Protein AF-A0A7C6YFM4-F1 (afdb_monomer_lite)

pLDDT: mean 79.17, std 11.99, range [54.34, 95.88]

Structure (mmCIF, N/CA/C/O backbone):
data_AF-A0A7C6YFM4-F1
#
_entry.id   AF-A0A7C6YFM4-F1
#
loop_
_atom_site.group_PDB
_atom_site.id
_atom_site.type_symbol
_atom_site.label_atom_id
_atom_site.label_alt_id
_atom_site.label_comp_id
_atom_site.label_asym_id
_atom_site.label_entity_id
_atom_site.label_seq_id
_atom_site.pdbx_PDB_ins_code
_atom_site.Cartn_x
_atom_site.Cartn_y
_atom_site.Cartn_z
_atom_site.occupancy
_atom_site.B_iso_or_equiv
_atom_site.auth_seq_id
_atom_site.auth_comp_id
_atom_site.auth_asym_id
_atom_site.auth_atom_id
_atom_site.pdbx_PDB_model_num
ATOM 1 N N . MET A 1 1 ? -2.922 2.685 -24.965 1.00 77.38 1 MET A N 1
ATOM 2 C CA . MET A 1 1 ? -1.924 2.985 -23.912 1.00 77.38 1 MET A CA 1
ATOM 3 C C . MET A 1 1 ? -2.542 3.656 -22.693 1.00 77.38 1 MET A C 1
ATOM 5 O O . MET A 1 1 ? -2.455 3.067 -21.629 1.00 77.38 1 MET A O 1
ATOM 9 N N . LEU A 1 2 ? -3.219 4.806 -22.824 1.00 85.06 2 LEU A N 1
ATOM 10 C CA . LEU A 1 2 ? -3.796 5.520 -21.669 1.00 85.06 2 LEU A CA 1
ATOM 11 C C . LEU A 1 2 ? -4.734 4.642 -20.815 1.00 85.06 2 LEU A C 1
ATOM 13 O O . LEU A 1 2 ? -4.562 4.576 -19.606 1.00 85.06 2 LEU A O 1
ATOM 17 N N . ALA A 1 3 ? -5.631 3.884 -21.460 1.00 91.25 3 ALA A N 1
ATOM 18 C CA . ALA A 1 3 ? -6.562 2.968 -20.791 1.00 91.25 3 ALA A CA 1
ATOM 19 C C . ALA A 1 3 ? -5.874 1.858 -19.964 1.00 91.25 3 ALA A C 1
ATOM 21 O O . ALA A 1 3 ? -6.393 1.424 -18.937 1.00 91.25 3 ALA A O 1
ATOM 22 N N . LEU A 1 4 ? -4.693 1.402 -20.399 1.00 92.81 4 LEU A N 1
ATOM 23 C CA . LEU A 1 4 ? -3.920 0.382 -19.688 1.00 92.81 4 LEU A CA 1
ATOM 24 C C . LEU A 1 4 ? -3.299 0.972 -18.418 1.00 92.81 4 LEU A C 1
ATOM 26 O O . LEU A 1 4 ? -3.409 0.383 -17.347 1.00 92.81 4 LEU A O 1
ATOM 30 N N . TYR A 1 5 ? -2.693 2.159 -18.529 1.00 91.00 5 TYR A N 1
ATOM 31 C CA . TYR A 1 5 ? -2.114 2.853 -17.379 1.00 91.00 5 TYR A CA 1
ATOM 32 C C . TYR A 1 5 ? -3.179 3.201 -16.342 1.00 91.00 5 TYR A C 1
ATOM 34 O O . TYR A 1 5 ? -2.959 2.986 -15.154 1.00 91.00 5 TYR A O 1
ATOM 42 N N . THR A 1 6 ? -4.359 3.652 -16.779 1.00 92.12 6 THR A N 1
ATOM 43 C CA . THR A 1 6 ? -5.478 3.904 -15.865 1.00 92.12 6 THR A CA 1
ATOM 44 C C . THR A 1 6 ? -5.949 2.629 -15.174 1.00 92.12 6 THR A C 1
ATOM 46 O O . THR A 1 6 ? -6.202 2.661 -13.974 1.00 92.12 6 THR A O 1
ATOM 49 N N . ALA A 1 7 ? -6.023 1.499 -15.888 1.00 94.00 7 ALA A N 1
ATOM 50 C CA . ALA A 1 7 ? -6.418 0.221 -15.297 1.00 94.00 7 ALA A CA 1
ATOM 51 C C . ALA A 1 7 ? -5.399 -0.274 -14.255 1.00 94.00 7 ALA A C 1
ATOM 53 O O . ALA A 1 7 ? -5.797 -0.717 -13.180 1.00 94.00 7 ALA A O 1
ATOM 54 N N . LEU A 1 8 ? -4.096 -0.147 -14.533 1.00 91.12 8 LEU A N 1
ATOM 55 C CA . LEU A 1 8 ? -3.034 -0.507 -13.585 1.00 91.12 8 LEU A CA 1
ATOM 56 C C . LEU A 1 8 ? -3.071 0.360 -12.323 1.00 91.12 8 LEU A C 1
ATOM 58 O O . LEU A 1 8 ? -2.930 -0.154 -11.216 1.00 91.12 8 LEU A O 1
ATOM 62 N N . LEU A 1 9 ? -3.276 1.667 -12.488 1.00 90.19 9 LEU A N 1
ATOM 63 C CA . LEU A 1 9 ? -3.352 2.605 -11.370 1.00 90.19 9 LEU A CA 1
ATOM 64 C C . LEU A 1 9 ? -4.581 2.302 -10.500 1.00 90.19 9 LEU A C 1
ATOM 66 O O . LEU A 1 9 ? -4.476 2.254 -9.276 1.00 90.19 9 LEU A O 1
ATOM 70 N N . LEU A 1 10 ? -5.722 1.997 -11.126 1.00 90.94 10 LEU A N 1
ATOM 71 C CA . LEU A 1 10 ? -6.927 1.570 -10.417 1.00 90.94 10 LEU A CA 1
ATOM 72 C C . LEU A 1 10 ? -6.698 0.259 -9.650 1.00 90.94 10 LEU A C 1
ATOM 74 O O . LEU A 1 10 ? -7.054 0.163 -8.478 1.00 90.94 10 LEU A O 1
ATOM 78 N N . ALA A 1 11 ? -6.055 -0.726 -10.281 1.00 90.75 11 ALA A N 1
ATOM 79 C CA . ALA A 1 11 ? -5.723 -1.997 -9.646 1.00 90.75 11 ALA A CA 1
ATOM 80 C C . ALA A 1 11 ? -4.788 -1.811 -8.439 1.00 90.75 11 ALA A C 1
ATOM 82 O O . ALA A 1 11 ? -5.011 -2.430 -7.399 1.00 90.75 11 ALA A O 1
ATOM 83 N N . LEU A 1 12 ? -3.793 -0.922 -8.540 1.00 87.94 12 LEU A N 1
ATOM 84 C CA . LEU A 1 12 ? -2.891 -0.585 -7.436 1.00 87.94 12 LEU A CA 1
ATOM 85 C C . LEU A 1 12 ? -3.651 0.038 -6.256 1.00 87.94 12 LEU A C 1
ATOM 87 O O . LEU A 1 12 ? -3.443 -0.360 -5.110 1.00 87.94 12 LEU A O 1
ATOM 91 N N . LEU A 1 13 ? -4.559 0.979 -6.531 1.00 87.38 13 LEU A N 1
ATOM 92 C CA . LEU A 1 13 ? -5.388 1.610 -5.501 1.00 87.38 13 LEU A CA 1
ATOM 93 C C . LEU A 1 13 ? -6.337 0.604 -4.841 1.00 87.38 13 LEU A C 1
ATOM 95 O O . LEU A 1 13 ? -6.453 0.591 -3.616 1.00 87.38 13 LEU A O 1
ATOM 99 N N . CYS A 1 14 ? -6.970 -0.275 -5.622 1.00 86.94 14 CYS A N 1
ATOM 100 C CA . CYS A 1 14 ? -7.800 -1.354 -5.090 1.00 86.94 14 CYS A CA 1
ATOM 101 C C . CYS A 1 14 ? -6.983 -2.306 -4.208 1.00 86.94 14 CYS A C 1
ATOM 103 O O . CYS A 1 14 ? -7.410 -2.616 -3.097 1.00 86.94 14 CYS A O 1
ATOM 105 N N . ALA A 1 15 ? -5.793 -2.717 -4.653 1.00 86.88 15 ALA A N 1
ATOM 106 C CA . ALA A 1 15 ? -4.903 -3.573 -3.875 1.00 86.88 15 ALA A CA 1
ATOM 107 C C . ALA A 1 15 ? -4.505 -2.908 -2.548 1.00 86.88 15 ALA A C 1
ATOM 109 O O . ALA A 1 15 ? -4.650 -3.522 -1.4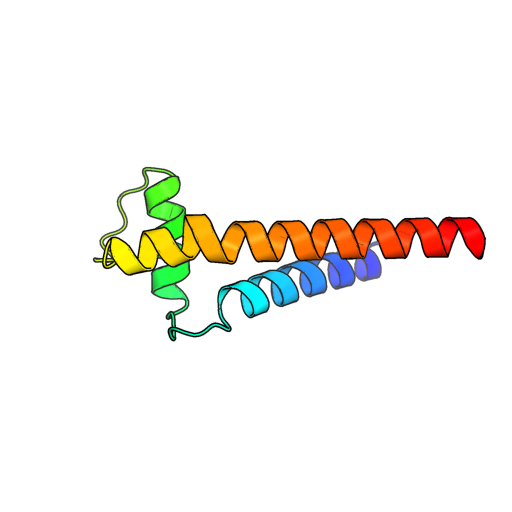90 1.00 86.88 15 ALA A O 1
ATOM 110 N N . ALA A 1 16 ? -4.100 -1.634 -2.576 1.00 83.19 16 ALA A N 1
ATOM 111 C CA . ALA A 1 16 ? -3.772 -0.875 -1.371 1.00 83.19 16 ALA A CA 1
ATOM 112 C C . ALA A 1 16 ? -4.975 -0.762 -0.418 1.00 83.19 16 ALA A C 1
ATOM 114 O O . ALA A 1 16 ? -4.842 -1.034 0.774 1.00 83.19 16 ALA A O 1
ATOM 115 N N . ALA A 1 17 ? -6.166 -0.446 -0.937 1.00 80.75 17 ALA A N 1
ATOM 116 C CA . ALA A 1 17 ? -7.388 -0.370 -0.140 1.00 80.75 17 ALA A CA 1
ATOM 117 C C . ALA A 1 17 ? -7.734 -1.719 0.512 1.00 80.75 17 ALA A C 1
ATOM 119 O O . ALA A 1 17 ? -8.046 -1.766 1.705 1.00 80.75 17 ALA A O 1
ATOM 120 N N . THR A 1 18 ? -7.624 -2.827 -0.230 1.00 81.19 18 THR A N 1
ATOM 121 C CA . THR A 1 18 ? -7.836 -4.171 0.330 1.00 81.19 18 THR A CA 1
ATOM 122 C C . THR A 1 18 ? -6.778 -4.538 1.365 1.00 81.19 18 THR A C 1
ATOM 124 O O . THR A 1 18 ? -7.134 -5.071 2.410 1.00 81.19 18 THR A O 1
ATOM 127 N N . ALA A 1 19 ? -5.509 -4.188 1.150 1.00 80.62 19 ALA A N 1
ATOM 128 C CA . ALA A 1 19 ? -4.426 -4.470 2.090 1.00 80.62 19 ALA A CA 1
ATOM 129 C C . ALA A 1 19 ? -4.564 -3.690 3.410 1.00 80.62 19 ALA A C 1
ATOM 131 O O . ALA A 1 19 ? -4.209 -4.201 4.468 1.00 80.62 19 ALA A O 1
ATOM 132 N N . ILE A 1 20 ? -5.111 -2.470 3.369 1.00 76.00 20 ILE A N 1
ATOM 133 C CA . ILE A 1 20 ? -5.423 -1.689 4.578 1.00 76.00 20 ILE A CA 1
ATOM 134 C C . ILE A 1 20 ? -6.644 -2.283 5.306 1.00 76.00 20 ILE A C 1
ATOM 136 O O . ILE A 1 20 ? -6.668 -2.356 6.541 1.00 76.00 20 ILE A O 1
ATOM 140 N N . SER A 1 21 ? -7.646 -2.727 4.539 1.00 70.75 21 SER A N 1
ATOM 141 C CA . SER A 1 21 ? -8.917 -3.252 5.059 1.00 70.75 21 SER A CA 1
ATOM 142 C C . SER A 1 21 ? -8.781 -4.653 5.669 1.00 70.75 21 SER A C 1
ATOM 144 O O . SER A 1 21 ? -9.372 -4.937 6.711 1.00 70.75 21 SER A O 1
ATOM 146 N N . VAL A 1 22 ? -7.976 -5.527 5.060 1.00 70.81 22 VAL A N 1
ATOM 147 C CA . VAL A 1 22 ? -7.746 -6.902 5.518 1.00 70.81 22 VAL A CA 1
ATOM 148 C C . VAL A 1 22 ? -6.674 -6.906 6.612 1.00 70.81 22 VAL A C 1
ATOM 150 O O . VAL A 1 22 ? -5.497 -6.667 6.360 1.00 70.81 22 VAL A O 1
ATOM 153 N N . GLY A 1 23 ? -7.070 -7.196 7.852 1.00 62.28 23 GLY A N 1
ATOM 154 C CA . GLY A 1 23 ? -6.146 -7.334 8.978 1.00 62.28 23 GLY A CA 1
ATOM 155 C C . GLY A 1 23 ? -6.816 -7.892 10.233 1.00 62.28 23 GLY A C 1
ATOM 156 O O . GLY A 1 23 ? -8.020 -8.116 10.249 1.00 62.28 23 GLY A O 1
ATOM 157 N N . ALA A 1 24 ? -6.030 -8.094 11.297 1.00 54.34 24 ALA A N 1
ATOM 158 C CA . ALA A 1 24 ? -6.431 -8.805 12.523 1.00 54.34 24 ALA A CA 1
ATOM 159 C C . ALA A 1 24 ? -7.652 -8.221 13.267 1.00 54.34 24 ALA A C 1
ATOM 161 O O . ALA A 1 24 ? -8.273 -8.904 14.071 1.00 54.34 24 ALA A O 1
ATOM 162 N N . VAL A 1 25 ? -7.997 -6.964 12.985 1.00 60.09 25 VAL A N 1
ATOM 163 C CA . VAL A 1 25 ? -9.210 -6.298 13.473 1.00 60.09 25 VAL A CA 1
ATOM 164 C C . VAL A 1 25 ? -10.059 -5.938 12.253 1.00 60.09 25 VAL A C 1
ATOM 166 O O . VAL A 1 25 ? -9.511 -5.295 11.347 1.00 60.09 25 VAL A O 1
ATOM 169 N N . PRO A 1 26 ? -11.344 -6.332 12.200 1.00 62.00 26 PRO A N 1
ATOM 170 C CA . PRO A 1 26 ? -12.244 -5.897 11.145 1.00 62.00 26 PRO A CA 1
ATOM 171 C C . PRO A 1 26 ? -12.465 -4.389 11.286 1.00 62.00 26 PRO A C 1
ATOM 173 O O . PRO A 1 26 ? -12.966 -3.923 12.307 1.00 62.00 26 PRO A O 1
ATOM 176 N N . PHE A 1 27 ? -12.055 -3.636 10.270 1.00 64.50 27 PHE A N 1
ATOM 177 C CA . PHE A 1 27 ? -12.338 -2.210 10.155 1.00 64.50 27 PHE A CA 1
ATOM 178 C C . PHE A 1 27 ? -13.412 -2.012 9.092 1.00 64.50 27 PHE A C 1
ATOM 180 O O . PHE A 1 27 ? -13.308 -2.547 7.987 1.00 64.50 27 PHE A O 1
ATOM 187 N N . SER A 1 28 ? -14.434 -1.223 9.403 1.00 69.62 28 SER A N 1
ATOM 188 C CA . SER A 1 28 ? -15.379 -0.761 8.388 1.00 69.62 28 SER A CA 1
ATOM 189 C C . SER A 1 28 ? -14.709 0.286 7.495 1.00 69.62 28 SER A C 1
ATOM 191 O O . SER A 1 28 ? -13.967 1.134 7.982 1.00 69.62 28 SER A O 1
ATOM 193 N N . PHE A 1 29 ? -15.027 0.317 6.197 1.00 65.69 29 PHE A N 1
ATOM 194 C CA . PHE A 1 29 ? -14.524 1.352 5.272 1.00 65.69 29 PHE A CA 1
ATOM 195 C C . PHE A 1 29 ? -14.743 2.790 5.789 1.00 65.69 29 PHE A C 1
ATOM 197 O O . PHE A 1 29 ? -13.938 3.683 5.531 1.00 65.69 29 PHE A O 1
ATOM 204 N N . ARG A 1 30 ? -15.805 3.001 6.578 1.00 65.62 30 ARG A N 1
ATOM 205 C CA . ARG A 1 30 ? -16.132 4.270 7.246 1.00 65.62 30 ARG A CA 1
ATOM 206 C C . ARG A 1 30 ? -15.120 4.671 8.326 1.00 65.62 30 ARG A C 1
ATOM 208 O O . ARG A 1 30 ? -14.813 5.849 8.460 1.00 65.62 30 ARG A O 1
ATOM 215 N N . GLU A 1 31 ? -14.593 3.696 9.060 1.00 67.50 31 GLU A N 1
ATOM 216 C CA . GLU A 1 31 ? -13.583 3.887 10.106 1.00 67.50 31 GLU A CA 1
ATOM 217 C C . GLU A 1 31 ? -12.215 4.233 9.501 1.00 67.50 31 GLU A C 1
ATOM 219 O O . GLU A 1 31 ? -11.515 5.108 10.002 1.00 67.50 31 GLU A O 1
ATOM 224 N N . ILE A 1 32 ? -11.868 3.602 8.372 1.00 70.00 32 ILE A N 1
ATOM 225 C CA . ILE A 1 32 ? -10.638 3.885 7.614 1.00 70.00 32 ILE A CA 1
ATOM 226 C C . ILE A 1 32 ? -10.661 5.324 7.081 1.00 70.00 32 ILE A C 1
ATOM 228 O O . ILE A 1 32 ? -9.691 6.062 7.244 1.00 70.00 32 ILE A O 1
ATOM 232 N N . GLY A 1 33 ? -11.786 5.738 6.485 1.00 66.75 33 GLY A N 1
ATOM 233 C CA . GLY A 1 33 ? -11.983 7.116 6.029 1.00 66.75 33 GLY A CA 1
ATOM 234 C C . GLY A 1 33 ? -11.934 8.123 7.181 1.00 66.75 33 GLY A C 1
ATOM 235 O O . GLY A 1 33 ? -11.254 9.138 7.067 1.00 66.75 33 GLY A O 1
ATOM 236 N N . GLY A 1 34 ? -12.581 7.812 8.311 1.00 70.25 34 GLY A N 1
ATOM 237 C CA . GLY A 1 34 ? -12.536 8.636 9.523 1.00 70.25 34 GLY A CA 1
ATOM 238 C C . GLY A 1 34 ? -11.116 8.829 10.064 1.00 70.25 34 GLY A C 1
ATOM 239 O O . GLY A 1 34 ? -10.730 9.956 10.350 1.00 70.25 34 GLY A O 1
ATOM 240 N N . ALA A 1 35 ? -10.303 7.767 10.112 1.00 71.06 35 ALA A N 1
ATOM 241 C CA . ALA A 1 35 ? -8.909 7.845 10.557 1.00 71.06 35 ALA A CA 1
ATOM 242 C C . ALA A 1 35 ? -8.041 8.748 9.661 1.00 71.06 35 ALA A C 1
ATOM 244 O O . ALA A 1 35 ? -7.194 9.483 10.168 1.00 71.06 35 ALA A O 1
ATOM 245 N N . PHE A 1 36 ? -8.255 8.709 8.340 1.00 71.00 36 PHE A N 1
ATOM 246 C CA . PHE A 1 36 ? -7.556 9.579 7.389 1.00 71.00 36 PHE A CA 1
ATOM 247 C C . PHE A 1 36 ? -8.025 11.036 7.466 1.00 71.00 36 PHE A C 1
ATOM 249 O O . PHE A 1 36 ? -7.194 11.939 7.382 1.00 71.00 36 PHE A O 1
ATOM 256 N N . LEU A 1 37 ? -9.331 11.280 7.630 1.00 69.56 37 LEU A N 1
ATOM 257 C CA . LEU A 1 37 ? -9.871 12.641 7.737 1.00 69.56 37 LEU A CA 1
ATOM 258 C C . LEU A 1 37 ? -9.474 13.314 9.052 1.00 69.56 37 LEU A C 1
ATOM 260 O O . LEU A 1 37 ? -9.131 14.493 9.044 1.00 69.56 37 LEU A O 1
ATOM 264 N N . ASP A 1 38 ? -9.418 12.556 10.145 1.00 69.94 38 ASP A N 1
ATOM 265 C CA . ASP A 1 38 ? -8.905 13.045 11.423 1.00 69.94 38 ASP A CA 1
ATOM 266 C C . ASP A 1 38 ? -7.411 13.407 11.327 1.00 69.94 38 ASP A C 1
ATOM 268 O O . ASP A 1 38 ? -6.984 14.465 11.788 1.00 69.94 38 ASP A O 1
ATOM 272 N N . LEU A 1 39 ? -6.619 12.601 10.609 1.00 69.31 39 LEU A N 1
ATOM 273 C CA . LEU A 1 39 ? -5.218 12.924 10.325 1.00 69.31 39 LEU A CA 1
ATOM 274 C C . LEU A 1 39 ? -5.064 14.194 9.467 1.00 69.31 39 LEU A C 1
ATOM 276 O O . LEU A 1 39 ? -4.092 14.931 9.623 1.00 69.31 39 LEU A O 1
ATOM 280 N N . ALA A 1 40 ? -6.048 14.484 8.612 1.00 71.75 40 ALA A N 1
ATOM 281 C CA . ALA A 1 40 ? -6.148 15.721 7.840 1.00 71.75 40 ALA A CA 1
ATOM 282 C C . ALA A 1 40 ? -6.749 16.905 8.635 1.00 71.75 40 ALA A C 1
ATOM 284 O O . ALA A 1 40 ? -6.976 17.964 8.051 1.00 71.75 40 ALA A O 1
ATOM 285 N N . ASN A 1 41 ? -6.993 16.753 9.947 1.00 66.62 41 ASN A N 1
ATOM 286 C CA . ASN A 1 41 ? -7.661 17.742 10.809 1.00 66.62 41 ASN A CA 1
ATOM 287 C C . ASN A 1 41 ? -9.078 18.132 10.337 1.00 66.62 41 ASN A C 1
ATOM 289 O O . ASN A 1 41 ? -9.591 19.198 10.677 1.00 66.62 41 ASN A O 1
ATOM 293 N N . ILE A 1 42 ? -9.735 17.271 9.558 1.00 68.81 42 ILE A N 1
ATOM 294 C CA . ILE A 1 42 ? -11.109 17.483 9.106 1.00 68.81 42 ILE A CA 1
ATOM 295 C C . ILE A 1 42 ? -12.039 16.825 10.134 1.00 68.81 42 ILE A C 1
ATOM 297 O O . ILE A 1 42 ? -11.983 15.604 10.298 1.00 68.81 42 ILE A O 1
ATOM 301 N N . PRO A 1 43 ? -12.907 17.592 10.823 1.00 56.31 43 PRO A N 1
ATOM 302 C CA . PRO A 1 43 ? -13.812 17.038 11.817 1.00 56.31 43 PRO A CA 1
ATOM 303 C C . PRO A 1 43 ? -14.848 16.144 11.133 1.00 56.31 43 PRO A C 1
ATOM 305 O O . PRO A 1 43 ? -15.839 16.604 10.565 1.00 56.31 43 PRO A O 1
ATOM 308 N N . CYS A 1 44 ? -14.620 14.840 11.199 1.00 56.16 44 CYS A N 1
ATOM 309 C CA . CYS A 1 44 ? -15.611 13.833 10.875 1.00 56.16 44 CYS A CA 1
ATOM 310 C C . CYS A 1 44 ? -16.197 13.299 12.174 1.00 56.16 44 CYS A C 1
ATOM 312 O O . CYS A 1 44 ? -15.464 12.792 13.012 1.00 56.16 44 CYS A O 1
ATOM 314 N N . GLY A 1 45 ? -17.521 13.372 12.330 1.00 55.47 45 GLY A N 1
ATOM 315 C CA . GLY A 1 45 ? -18.260 12.826 13.479 1.00 55.47 45 GLY A CA 1
ATOM 316 C C . GLY A 1 45 ? -18.275 11.292 13.551 1.00 55.47 45 GLY A C 1
ATOM 317 O O . GLY A 1 45 ? -19.305 10.703 13.866 1.00 55.47 45 GLY A O 1
ATOM 318 N N . VAL A 1 46 ? -17.173 10.642 13.178 1.00 59.69 46 VAL A N 1
ATOM 319 C CA . VAL A 1 46 ? -16.952 9.205 13.316 1.00 59.69 46 VAL A CA 1
ATOM 320 C C . VAL A 1 46 ? -16.133 9.019 14.585 1.00 59.69 46 VAL A C 1
ATOM 322 O O . VAL A 1 46 ? -14.934 9.276 14.587 1.00 59.69 46 VAL A O 1
ATOM 325 N N . ASP A 1 47 ? -16.802 8.607 15.659 1.00 59.22 47 ASP A N 1
ATOM 326 C CA . ASP A 1 47 ? -16.159 8.272 16.928 1.00 59.22 47 ASP A CA 1
ATOM 327 C C . ASP A 1 47 ? -15.325 7.001 16.726 1.00 59.22 47 ASP A C 1
ATOM 329 O O . ASP A 1 47 ? -15.857 5.892 16.603 1.00 59.22 47 ASP A O 1
ATOM 333 N N . LEU A 1 48 ? -14.019 7.188 16.534 1.00 65.69 48 LEU A N 1
ATOM 334 C CA . LEU A 1 48 ? -13.080 6.110 16.284 1.00 65.69 48 LEU A CA 1
ATOM 335 C C . LEU A 1 48 ? -12.214 5.903 17.516 1.00 65.69 48 LEU A C 1
ATOM 337 O O . LEU A 1 48 ? -11.507 6.813 17.943 1.00 65.69 48 LEU A O 1
ATOM 341 N N . ASP A 1 49 ? -12.233 4.677 18.036 1.00 72.38 49 ASP A N 1
ATOM 342 C CA . ASP A 1 49 ? -11.417 4.290 19.180 1.00 72.38 49 ASP A CA 1
ATOM 343 C C . ASP A 1 49 ? -9.933 4.649 18.919 1.00 72.38 49 ASP A C 1
ATOM 345 O O . ASP A 1 49 ? -9.359 4.197 17.914 1.00 72.38 49 ASP A O 1
ATOM 349 N N . PRO A 1 50 ? -9.293 5.465 19.777 1.00 70.12 50 PRO A N 1
ATOM 350 C CA . PRO A 1 50 ? -7.926 5.938 19.567 1.00 70.12 50 PRO A CA 1
ATOM 351 C C . PRO A 1 50 ? -6.915 4.796 19.394 1.00 70.12 50 PRO A C 1
ATOM 353 O O . PRO A 1 50 ? -5.962 4.939 18.628 1.00 70.12 50 PRO A O 1
ATOM 356 N N . ILE A 1 51 ? -7.147 3.633 20.012 1.00 73.12 51 ILE A N 1
ATOM 357 C CA . ILE A 1 51 ? -6.281 2.451 19.858 1.00 73.12 51 ILE A CA 1
ATOM 358 C C . ILE A 1 51 ? -6.375 1.890 18.434 1.00 73.12 51 ILE A C 1
ATOM 360 O O . ILE A 1 51 ? -5.367 1.557 17.807 1.00 73.12 51 ILE A O 1
ATOM 364 N N . LYS A 1 52 ? -7.593 1.807 17.890 1.00 70.81 52 LYS A N 1
ATOM 365 C CA . LYS A 1 52 ? -7.832 1.347 16.518 1.00 70.81 52 LYS A CA 1
ATOM 366 C C . LYS A 1 52 ? -7.205 2.299 15.495 1.00 70.81 52 LYS A C 1
ATOM 368 O O . LYS A 1 52 ? -6.624 1.835 14.512 1.00 70.81 52 LYS A O 1
ATOM 373 N N . LYS A 1 53 ? -7.292 3.610 15.738 1.00 73.44 53 LYS A N 1
ATOM 374 C CA . LYS A 1 53 ? -6.649 4.640 14.910 1.00 73.44 53 LYS A CA 1
ATOM 375 C C . LYS A 1 53 ? -5.132 4.459 14.874 1.00 73.44 53 LYS A C 1
ATOM 377 O O . LYS A 1 53 ? -4.553 4.445 13.788 1.00 73.44 53 LYS A O 1
ATOM 382 N N . ASP A 1 54 ? -4.509 4.282 16.037 1.00 77.06 54 ASP A N 1
ATOM 383 C CA . ASP A 1 54 ? -3.057 4.131 16.143 1.00 77.06 54 ASP A CA 1
ATOM 384 C C . ASP A 1 54 ? -2.574 2.869 15.414 1.00 77.06 54 ASP A C 1
ATOM 386 O O . ASP A 1 54 ? -1.691 2.938 14.563 1.00 77.06 54 ASP A O 1
ATOM 390 N N . ILE A 1 55 ? -3.264 1.736 15.593 1.00 78.81 55 ILE A N 1
ATOM 391 C CA . ILE A 1 55 ? -2.981 0.496 14.848 1.00 78.81 55 ILE A CA 1
ATOM 392 C C . ILE A 1 55 ? -3.070 0.717 13.329 1.00 78.81 55 ILE A C 1
ATOM 394 O O . ILE A 1 55 ? -2.257 0.188 12.566 1.00 78.81 55 ILE A O 1
ATOM 398 N N . LEU A 1 56 ? -4.056 1.474 12.852 1.00 77.31 56 LEU A N 1
ATOM 399 C CA . LEU A 1 56 ? -4.221 1.696 11.419 1.00 77.31 56 LEU A CA 1
ATOM 400 C C . LEU A 1 56 ? -3.109 2.592 10.850 1.00 77.31 56 LEU A C 1
ATOM 402 O O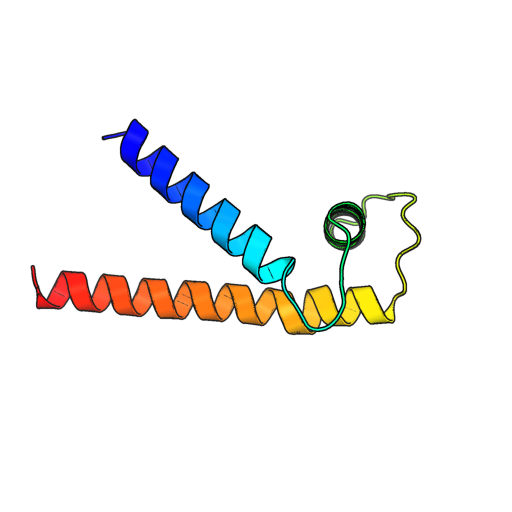 . LEU A 1 56 ? -2.501 2.237 9.837 1.00 77.31 56 LEU A O 1
ATOM 406 N N . LEU A 1 57 ? -2.811 3.707 11.519 1.00 76.94 57 LEU A N 1
ATOM 407 C CA . LEU A 1 57 ? -1.855 4.712 11.048 1.00 76.94 57 LEU A CA 1
ATOM 408 C C . LEU A 1 57 ? -0.392 4.328 11.295 1.00 76.94 57 LEU A C 1
ATOM 410 O O . LEU A 1 57 ? 0.438 4.523 10.411 1.00 76.94 57 LEU A O 1
ATOM 414 N N . GLN A 1 58 ? -0.075 3.766 12.461 1.00 80.69 58 GLN A N 1
ATOM 415 C CA . GLN A 1 58 ? 1.295 3.443 12.873 1.00 80.69 58 GLN A CA 1
ATOM 416 C C . GLN A 1 58 ? 1.718 2.023 12.489 1.00 80.69 58 GLN A C 1
ATOM 418 O O . GLN A 1 58 ? 2.909 1.773 12.317 1.00 80.69 58 GLN A O 1
ATOM 423 N N . LEU A 1 59 ? 0.781 1.077 12.331 1.00 81.06 59 LEU A N 1
ATOM 424 C CA . LEU A 1 59 ? 1.134 -0.321 12.052 1.00 81.06 59 LEU A CA 1
ATOM 425 C C . LEU A 1 59 ? 0.754 -0.777 10.639 1.00 81.06 59 LEU A C 1
ATOM 427 O O . LEU A 1 59 ? 1.571 -1.403 9.961 1.00 81.06 59 LEU A O 1
ATOM 431 N N . ARG A 1 60 ? -0.473 -0.502 10.178 1.00 81.25 60 ARG A N 1
ATOM 432 C CA . ARG A 1 60 ? -0.958 -1.026 8.884 1.00 81.25 60 ARG A CA 1
ATOM 433 C C . ARG A 1 60 ? -0.477 -0.204 7.697 1.00 81.25 60 ARG A C 1
ATOM 435 O O . ARG A 1 60 ? 0.083 -0.767 6.759 1.00 81.25 60 ARG A O 1
ATOM 442 N N . LEU A 1 61 ? -0.667 1.109 7.751 1.00 81.06 61 LEU A N 1
ATOM 443 C CA . LEU A 1 61 ? -0.290 2.024 6.677 1.00 81.06 61 LEU A CA 1
ATOM 444 C C . LEU A 1 61 ? 1.201 1.902 6.297 1.00 81.06 61 LEU A C 1
ATOM 446 O O . LEU A 1 61 ? 1.474 1.657 5.118 1.00 81.06 61 LEU A O 1
ATOM 450 N N . PRO A 1 62 ? 2.168 1.940 7.238 1.00 85.75 62 PRO A N 1
ATOM 451 C CA . PRO A 1 62 ? 3.577 1.772 6.886 1.00 85.75 62 PRO A CA 1
ATOM 452 C C . PRO A 1 62 ? 3.888 0.405 6.267 1.00 85.75 62 PRO A C 1
ATOM 454 O O . PRO A 1 62 ? 4.694 0.333 5.343 1.00 85.75 62 PRO A O 1
ATOM 457 N N . ARG A 1 63 ? 3.222 -0.681 6.689 1.00 86.50 63 ARG A N 1
ATOM 458 C CA . ARG A 1 63 ? 3.411 -2.007 6.071 1.00 86.50 63 ARG A CA 1
ATOM 459 C C . ARG A 1 63 ? 2.961 -2.047 4.612 1.00 86.50 63 ARG A C 1
ATOM 461 O O . ARG A 1 63 ? 3.666 -2.623 3.788 1.00 86.50 63 ARG A O 1
ATOM 468 N N . VAL A 1 64 ? 1.822 -1.436 4.284 1.00 87.00 64 VAL A N 1
ATOM 469 C CA . VAL A 1 64 ? 1.31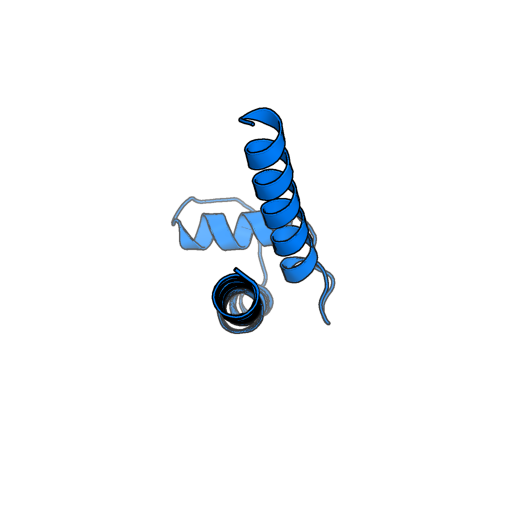4 -1.385 2.901 1.00 87.00 64 VAL A CA 1
ATOM 470 C C . VAL A 1 64 ? 2.240 -0.553 2.014 1.00 87.00 64 VAL A C 1
ATOM 472 O O . VAL A 1 64 ? 2.562 -0.972 0.903 1.00 87.00 64 VAL A O 1
ATOM 475 N N . VAL A 1 65 ? 2.734 0.579 2.525 1.00 88.12 65 VAL A N 1
ATOM 476 C CA . VAL A 1 65 ? 3.708 1.423 1.814 1.00 88.12 65 VAL A CA 1
ATOM 477 C C . VAL A 1 65 ? 5.014 0.667 1.565 1.00 88.12 65 VAL A C 1
ATOM 479 O O . VAL A 1 65 ? 5.509 0.662 0.438 1.00 88.12 65 VAL A O 1
ATOM 482 N N . LEU A 1 66 ? 5.543 -0.026 2.578 1.00 90.06 66 LEU A N 1
ATOM 483 C CA . LEU A 1 66 ? 6.755 -0.837 2.438 1.00 90.06 66 LEU A CA 1
ATOM 484 C C . LEU A 1 66 ? 6.568 -1.973 1.425 1.00 90.06 66 LEU A C 1
ATOM 486 O O . LEU A 1 66 ? 7.419 -2.150 0.558 1.00 90.06 66 LEU A O 1
ATOM 490 N N . ALA A 1 67 ? 5.453 -2.707 1.482 1.00 89.88 67 ALA A N 1
ATOM 491 C CA . ALA A 1 67 ? 5.155 -3.768 0.520 1.00 89.88 67 ALA A CA 1
ATOM 492 C C . ALA A 1 67 ? 5.069 -3.233 -0.920 1.00 89.88 67 ALA A C 1
ATOM 494 O O . ALA A 1 67 ? 5.628 -3.838 -1.836 1.00 89.88 67 ALA A O 1
ATOM 495 N N . GLY A 1 68 ? 4.429 -2.074 -1.112 1.00 89.56 68 GLY A N 1
ATOM 496 C CA . GLY A 1 68 ? 4.364 -1.394 -2.406 1.00 89.56 68 GLY A CA 1
ATOM 497 C C . GLY A 1 68 ? 5.744 -0.979 -2.924 1.00 89.56 68 GLY A C 1
ATOM 498 O O . GLY A 1 68 ? 6.077 -1.263 -4.074 1.00 89.56 68 GLY A O 1
ATOM 499 N N . ALA A 1 69 ? 6.573 -0.371 -2.072 1.00 92.12 69 ALA A N 1
ATOM 500 C CA . ALA A 1 69 ? 7.928 0.048 -2.430 1.00 92.12 69 ALA A CA 1
ATOM 501 C C . ALA A 1 69 ? 8.835 -1.144 -2.785 1.00 92.12 69 ALA A C 1
ATOM 503 O O . ALA A 1 69 ? 9.537 -1.109 -3.798 1.00 92.12 69 ALA A O 1
ATOM 504 N N . VAL A 1 70 ? 8.794 -2.220 -1.993 1.00 95.56 70 VAL A N 1
ATOM 505 C CA . VAL A 1 70 ? 9.557 -3.452 -2.252 1.00 95.56 70 VAL A CA 1
ATOM 506 C C . VAL A 1 70 ? 9.107 -4.109 -3.559 1.00 95.56 70 VAL A C 1
ATOM 508 O O . VAL A 1 70 ? 9.949 -4.443 -4.392 1.00 95.56 70 VAL A O 1
ATOM 511 N N . GLY A 1 71 ? 7.796 -4.239 -3.780 1.00 92.81 71 GLY A N 1
ATOM 512 C CA . GLY A 1 71 ? 7.246 -4.800 -5.016 1.00 92.81 71 GLY A CA 1
ATOM 513 C C . GLY A 1 71 ? 7.632 -3.991 -6.256 1.00 92.81 71 GLY A C 1
ATOM 514 O O . GLY A 1 71 ? 8.077 -4.566 -7.248 1.00 92.81 71 GLY A O 1
ATOM 515 N N . ALA A 1 72 ? 7.542 -2.659 -6.183 1.00 92.31 72 ALA A N 1
ATOM 516 C CA . ALA A 1 72 ? 7.976 -1.771 -7.260 1.00 92.31 72 ALA A CA 1
ATOM 517 C C . ALA A 1 72 ? 9.477 -1.918 -7.549 1.00 92.31 72 ALA A C 1
ATOM 519 O O . ALA A 1 72 ? 9.874 -2.019 -8.707 1.00 92.31 72 ALA A O 1
ATOM 520 N N . SER A 1 73 ? 10.304 -1.999 -6.504 1.00 95.25 73 SER A N 1
ATOM 521 C CA . SER A 1 73 ? 11.757 -2.154 -6.641 1.00 95.25 73 SER A CA 1
ATOM 522 C C . SER A 1 73 ? 12.125 -3.475 -7.322 1.00 95.25 73 SER A C 1
ATOM 524 O O . SER A 1 73 ? 12.946 -3.490 -8.237 1.00 95.25 73 SER A O 1
ATOM 526 N N . LEU A 1 74 ? 11.477 -4.576 -6.928 1.00 94.06 74 LEU A N 1
ATOM 527 C CA . LEU A 1 74 ? 11.651 -5.896 -7.544 1.00 94.06 74 LEU A CA 1
ATOM 528 C C . LEU A 1 74 ? 11.186 -5.919 -9.004 1.00 94.06 74 LEU A C 1
ATOM 530 O O . LEU A 1 74 ? 11.880 -6.474 -9.854 1.00 94.06 74 LEU A O 1
ATOM 534 N N . ALA A 1 75 ? 10.043 -5.299 -9.309 1.00 93.06 75 ALA A N 1
ATOM 535 C CA . ALA A 1 75 ? 9.527 -5.220 -10.674 1.00 93.06 75 ALA A CA 1
ATOM 536 C C . ALA A 1 75 ? 10.467 -4.424 -11.593 1.00 93.06 75 ALA A C 1
ATOM 538 O O . ALA A 1 75 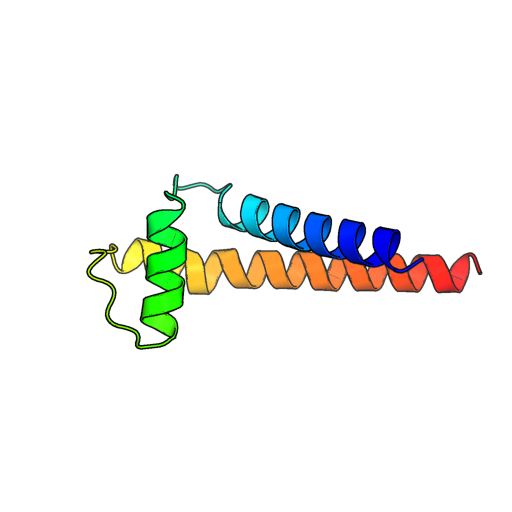? 10.761 -4.870 -12.701 1.00 93.06 75 ALA A O 1
ATOM 539 N N . VAL A 1 76 ? 10.981 -3.282 -11.120 1.00 94.75 76 VAL A N 1
ATOM 540 C CA . VAL A 1 76 ? 11.951 -2.464 -11.865 1.00 94.75 76 VAL A CA 1
ATOM 541 C C . VAL A 1 76 ? 13.258 -3.226 -12.071 1.00 94.75 76 VAL A C 1
ATOM 543 O O . VAL A 1 76 ? 13.744 -3.285 -13.196 1.00 94.75 76 VAL A O 1
ATOM 546 N N . ALA A 1 77 ? 13.803 -3.860 -11.029 1.00 95.81 77 ALA A N 1
ATOM 547 C CA . ALA A 1 77 ? 15.013 -4.671 -11.158 1.00 95.81 77 ALA A CA 1
ATOM 548 C C . ALA A 1 77 ? 14.826 -5.814 -12.172 1.00 95.81 77 ALA A C 1
ATOM 550 O O . ALA A 1 77 ? 15.683 -6.030 -13.026 1.00 95.81 77 ALA A O 1
ATOM 551 N N . GLY A 1 78 ? 13.681 -6.503 -12.131 1.00 95.12 78 GLY A N 1
ATOM 552 C CA . GLY A 1 78 ? 13.336 -7.545 -13.096 1.00 95.12 78 GLY A CA 1
ATOM 553 C C . GLY A 1 78 ? 13.248 -7.023 -14.530 1.00 95.12 78 GLY A C 1
ATOM 554 O O . GLY A 1 78 ? 13.803 -7.647 -15.429 1.00 95.12 78 GLY A O 1
ATOM 555 N N . ALA A 1 79 ? 12.616 -5.865 -14.738 1.00 95.25 79 ALA A N 1
ATOM 556 C CA . ALA A 1 79 ? 12.518 -5.231 -16.052 1.00 95.25 79 ALA A CA 1
ATOM 557 C C . ALA A 1 79 ? 13.887 -4.802 -16.605 1.00 95.25 79 ALA A C 1
ATOM 559 O O . ALA A 1 79 ? 14.111 -4.915 -17.804 1.00 95.25 79 ALA A O 1
ATOM 560 N N . VAL A 1 80 ? 14.808 -4.354 -15.744 1.00 95.88 80 VAL A N 1
ATOM 561 C CA . VAL A 1 80 ? 16.180 -3.994 -16.144 1.00 95.88 80 VAL A CA 1
ATOM 562 C C . VAL A 1 80 ? 16.999 -5.225 -16.531 1.00 95.88 80 VAL A C 1
ATOM 564 O O . VAL A 1 80 ? 17.742 -5.168 -17.501 1.00 95.88 80 VAL A O 1
ATOM 567 N N . PHE A 1 81 ? 16.881 -6.336 -15.798 1.00 94.50 81 PHE A N 1
ATOM 568 C CA . PHE A 1 81 ? 17.642 -7.553 -16.108 1.00 94.50 81 PHE A CA 1
ATOM 569 C C . PHE A 1 81 ? 17.085 -8.360 -17.287 1.00 94.50 81 PHE A C 1
ATOM 571 O O . PHE A 1 81 ? 17.819 -9.153 -17.869 1.00 94.50 81 PHE A O 1
ATOM 578 N N . GLN A 1 82 ? 15.796 -8.212 -17.599 1.00 91.69 82 GLN A N 1
ATOM 579 C CA . GLN A 1 82 ? 15.132 -8.922 -18.701 1.00 91.69 82 GLN A CA 1
ATOM 580 C C . GLN A 1 82 ? 15.029 -8.091 -19.989 1.00 91.69 82 GLN A C 1
ATOM 582 O O . GLN A 1 82 ? 14.642 -8.645 -21.019 1.00 91.69 82 GLN A O 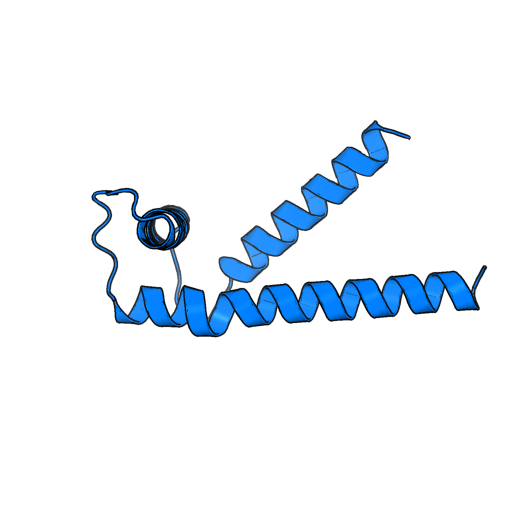1
ATOM 587 N N . GLY A 1 83 ? 15.299 -6.784 -19.909 1.00 73.81 83 GLY A N 1
ATOM 588 C CA . GLY A 1 83 ? 15.255 -5.839 -21.026 1.00 73.81 83 GLY A CA 1
ATOM 589 C C . GLY A 1 83 ? 16.507 -5.836 -21.888 1.00 73.81 83 GLY A C 1
ATOM 590 O O . GLY A 1 83 ? 17.586 -6.221 -21.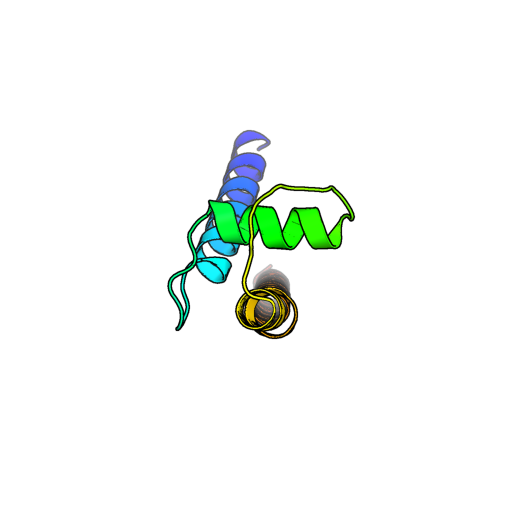387 1.00 73.81 83 GLY A O 1
#

Sequence (83 aa):
MLALYTALLLALLCAAATAISVGAVPFSFREIGGAFLDLANIPCGVDLDPIKKDILLQLRLPRVVLAGAVGASLAVAGAVFQG

Radius of gyration: 16.04 Å; chains: 1; bounding box: 36×27×44 Å

Foldseek 3Di:
DVVVVVVVVVVLVVVLLVQLQDDPDHDDPVLLVVLVCVVVVHDDPPPHDVVVSCCSVVPRNVVSVVVVVVVVVVVVVVVVVVD

Secondary structure (DSSP, 8-state):
-HHHHHHHHHHHHHHHHHHHHSSSS---HHHHHHHHHHHTT--------HHHHHIIIIIIHHHHHHHHHHHHHHHHHHHHHH-